Protein AF-A0A6N3GB48-F1 (afdb_monomer)

Sequence (87 aa):
MKKNLYDVTRLATLYFPDSTERNARRRLFKVLRAERDLWARL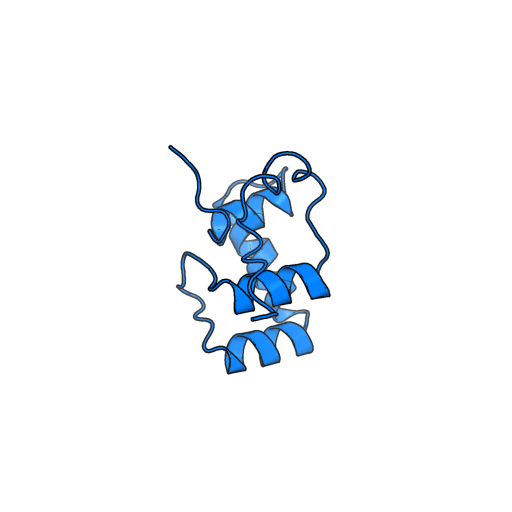TALHFGIRQRSFTPRQYKMVIDILGKPEETDDDFREWPYDSNRNM

InterPro domains:
  IPR025342 Protein of unknown function DUF4248 [PF14053] (5-69)

Radius of gyration: 14.01 Å; Cα contacts (8 Å, |Δi|>4): 64; chains: 1; bounding box: 28×38×39 Å

Structure (mmCIF, N/CA/C/O backbone):
data_AF-A0A6N3GB48-F1
#
_entry.id   AF-A0A6N3GB48-F1
#
loop_
_atom_site.group_PDB
_atom_site.id
_atom_site.type_symbol
_atom_site.label_atom_id
_atom_site.label_alt_id
_atom_site.label_comp_id
_atom_site.label_asym_id
_atom_site.label_entity_id
_atom_site.label_seq_id
_atom_site.pdbx_PDB_ins_code
_atom_site.Cartn_x
_atom_site.Cartn_y
_atom_site.Cartn_z
_atom_site.occupancy
_atom_site.B_iso_or_equiv
_atom_site.auth_seq_id
_atom_site.auth_comp_id
_atom_site.auth_asym_id
_atom_site.auth_atom_id
_atom_site.pdbx_PDB_model_num
ATOM 1 N N . MET A 1 1 ? -5.551 15.827 12.524 1.00 46.38 1 MET A N 1
ATOM 2 C CA . MET A 1 1 ? -4.417 15.728 11.573 1.00 46.38 1 MET A CA 1
ATOM 3 C C . MET A 1 1 ? -4.941 15.153 10.264 1.00 46.38 1 MET A C 1
ATOM 5 O O . MET A 1 1 ? -5.473 14.050 10.301 1.00 46.38 1 MET A O 1
ATOM 9 N N . LYS A 1 2 ? -4.846 15.877 9.137 1.00 53.66 2 LYS A N 1
ATOM 10 C CA . LYS A 1 2 ? -5.200 15.331 7.813 1.00 53.66 2 LYS A CA 1
ATOM 11 C C . LYS A 1 2 ? -4.264 14.149 7.524 1.00 53.66 2 LYS A C 1
ATOM 13 O O . LYS A 1 2 ? -3.057 14.349 7.405 1.00 53.66 2 LYS A O 1
ATOM 18 N N . LYS A 1 3 ? -4.779 12.915 7.496 1.00 65.75 3 LYS A N 1
ATOM 19 C CA . LYS A 1 3 ? -3.956 11.742 7.160 1.00 65.75 3 LYS A CA 1
ATOM 20 C C . LYS A 1 3 ? -3.666 11.786 5.653 1.00 65.75 3 LYS A C 1
ATOM 22 O O . LYS A 1 3 ? -4.582 11.961 4.860 1.00 65.75 3 LYS A O 1
ATOM 27 N N . ASN A 1 4 ? -2.408 11.661 5.243 1.00 82.06 4 ASN A N 1
ATOM 28 C CA . ASN A 1 4 ? -2.027 11.714 3.828 1.00 82.06 4 ASN A CA 1
ATOM 29 C C . ASN A 1 4 ? -2.684 10.550 3.052 1.00 82.06 4 ASN A C 1
ATOM 31 O O . ASN A 1 4 ? -2.585 9.404 3.488 1.00 82.06 4 ASN A O 1
ATOM 35 N N . LEU A 1 5 ? -3.349 10.840 1.926 1.00 84.81 5 LEU A N 1
ATOM 36 C CA . LEU A 1 5 ? -3.996 9.844 1.054 1.00 84.81 5 LEU A CA 1
ATOM 37 C C . LEU A 1 5 ? -3.019 8.747 0.604 1.00 84.81 5 LEU A C 1
ATOM 39 O O . LEU A 1 5 ? -3.377 7.576 0.527 1.00 84.81 5 LEU A O 1
ATOM 43 N N . TYR A 1 6 ? -1.768 9.126 0.349 1.00 91.38 6 TYR A N 1
ATOM 44 C CA . TYR A 1 6 ? -0.729 8.221 -0.126 1.00 91.38 6 TYR A CA 1
ATOM 45 C C . TYR A 1 6 ? -0.018 7.466 0.996 1.00 91.38 6 TYR A C 1
ATOM 47 O O . TYR A 1 6 ? 0.917 6.712 0.724 1.00 91.38 6 TYR A O 1
ATOM 55 N N . ASP A 1 7 ? -0.393 7.676 2.258 1.00 92.94 7 ASP A N 1
ATOM 56 C CA . ASP A 1 7 ? 0.232 6.972 3.369 1.00 92.94 7 ASP A CA 1
ATOM 57 C C . ASP A 1 7 ? -0.019 5.459 3.271 1.00 92.94 7 ASP A C 1
ATOM 59 O O . ASP A 1 7 ? -1.150 4.990 3.155 1.00 92.94 7 ASP A O 1
ATOM 63 N N . VAL A 1 8 ? 1.065 4.683 3.321 1.00 93.25 8 VAL A N 1
ATOM 64 C CA . VAL A 1 8 ? 1.026 3.224 3.163 1.00 93.25 8 VAL A CA 1
ATOM 65 C C . VAL A 1 8 ? 0.257 2.578 4.311 1.00 93.25 8 VAL A C 1
ATOM 67 O O . VAL A 1 8 ? -0.450 1.597 4.101 1.00 93.25 8 VAL A O 1
ATOM 70 N N . THR A 1 9 ? 0.413 3.095 5.530 1.00 93.00 9 THR A N 1
ATOM 71 C CA . THR A 1 9 ? -0.266 2.555 6.709 1.00 93.00 9 THR A CA 1
ATOM 72 C C . THR A 1 9 ? -1.754 2.882 6.651 1.00 93.00 9 THR A C 1
ATOM 74 O O . THR A 1 9 ? -2.560 1.985 6.878 1.00 93.00 9 THR A O 1
ATOM 77 N N . ARG A 1 10 ? -2.120 4.109 6.257 1.00 91.06 10 ARG A N 1
ATOM 78 C CA . ARG A 1 10 ? -3.516 4.503 6.022 1.00 91.06 10 ARG A CA 1
ATOM 79 C C . ARG A 1 10 ? -4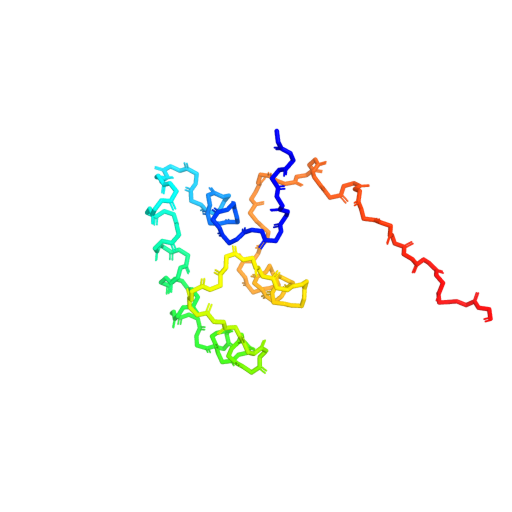.172 3.619 4.965 1.00 91.06 10 ARG A C 1
ATOM 81 O O . ARG A 1 10 ? -5.246 3.078 5.204 1.00 91.06 10 ARG A O 1
ATOM 88 N N . LEU A 1 11 ? -3.527 3.444 3.812 1.00 92.44 11 LEU A N 1
ATOM 89 C CA . LEU A 1 11 ? -4.071 2.594 2.756 1.00 92.44 11 LEU A CA 1
ATOM 90 C C . LEU A 1 11 ? -4.236 1.151 3.246 1.00 92.44 11 LEU A C 1
ATOM 92 O O . LEU A 1 11 ? -5.252 0.517 2.986 1.00 92.44 11 LEU A O 1
ATOM 96 N N . ALA A 1 12 ? -3.265 0.643 4.006 1.00 93.25 12 ALA A N 1
ATOM 97 C CA . ALA A 1 12 ? -3.351 -0.692 4.572 1.00 93.25 12 ALA A CA 1
ATOM 98 C C . ALA A 1 12 ? -4.537 -0.855 5.533 1.00 93.25 12 ALA A C 1
ATOM 100 O O . ALA A 1 12 ? -5.192 -1.890 5.488 1.00 93.25 12 ALA A O 1
ATOM 101 N N . THR A 1 13 ? -4.822 0.134 6.386 1.00 93.06 13 THR A N 1
ATOM 102 C CA . THR A 1 13 ? -5.977 0.072 7.296 1.00 93.06 13 THR A CA 1
ATOM 103 C C . THR A 1 13 ? -7.305 0.106 6.553 1.00 93.06 13 THR A C 1
ATOM 105 O O . THR A 1 13 ? -8.226 -0.569 6.983 1.00 93.06 13 THR A O 1
ATOM 108 N N . LEU A 1 14 ? -7.384 0.799 5.412 1.00 91.81 14 LEU A N 1
ATOM 109 C CA . LEU A 1 14 ? -8.595 0.807 4.583 1.00 91.81 14 LEU A CA 1
ATOM 110 C C . LEU A 1 14 ? -8.861 -0.563 3.935 1.00 91.81 14 LEU A C 1
ATOM 112 O O . LEU A 1 14 ? -10.003 -0.990 3.846 1.00 91.81 14 LEU A O 1
ATOM 116 N N . TYR A 1 15 ? -7.816 -1.283 3.510 1.00 91.69 15 TYR A N 1
ATOM 117 C CA . TYR A 1 15 ? -7.970 -2.654 2.995 1.00 91.69 15 TYR A CA 1
ATOM 118 C C . TYR A 1 15 ? -8.226 -3.700 4.087 1.00 91.69 15 TYR A C 1
ATOM 120 O O . TYR A 1 15 ? -8.732 -4.783 3.801 1.00 91.69 15 TYR A O 1
ATOM 128 N N . PHE A 1 16 ? -7.805 -3.430 5.323 1.00 90.88 16 PHE A N 1
ATOM 129 C CA . PHE A 1 16 ? -7.870 -4.381 6.433 1.00 90.88 16 PHE A CA 1
ATOM 130 C C . PHE A 1 16 ? -8.398 -3.692 7.701 1.00 90.88 16 PHE A C 1
ATOM 132 O O . PHE A 1 16 ? -7.631 -3.558 8.663 1.00 90.88 16 PHE A O 1
ATOM 139 N N . PRO A 1 17 ? -9.677 -3.271 7.720 1.00 90.25 17 PRO A N 1
ATOM 140 C CA . PRO A 1 17 ? -10.242 -2.459 8.802 1.00 90.25 17 PRO A CA 1
ATOM 141 C C . PRO A 1 17 ? -10.195 -3.160 10.167 1.00 90.25 17 PRO A C 1
ATOM 143 O O . PRO A 1 17 ? -9.901 -2.528 11.177 1.00 90.25 17 PRO A O 1
ATOM 146 N N . ASP A 1 18 ? -10.338 -4.487 10.202 1.00 89.62 18 ASP A N 1
ATOM 147 C CA . ASP A 1 18 ? -10.295 -5.272 11.449 1.00 89.62 18 ASP A CA 1
ATOM 148 C C . ASP A 1 18 ? -8.876 -5.478 12.013 1.00 89.62 18 ASP A C 1
ATOM 150 O O . ASP A 1 18 ? -8.667 -6.187 12.999 1.00 89.62 18 ASP A O 1
ATOM 154 N N . SER A 1 19 ? -7.845 -4.943 11.353 1.00 89.31 19 SER A N 1
ATOM 155 C CA . SER A 1 19 ? -6.446 -5.149 11.730 1.00 89.31 19 SER A CA 1
ATOM 156 C C . SER A 1 19 ? -5.846 -3.910 12.388 1.00 89.31 19 SER A C 1
ATOM 158 O O . SER A 1 19 ? -6.009 -2.789 11.921 1.00 89.31 19 SER A O 1
ATOM 160 N N . THR A 1 20 ? -5.017 -4.116 13.417 1.00 93.94 20 THR A N 1
ATOM 161 C CA . THR A 1 20 ? -4.148 -3.043 13.933 1.00 93.94 20 THR A CA 1
ATOM 162 C C . THR A 1 20 ? -3.246 -2.503 12.820 1.00 93.94 20 THR A C 1
ATOM 164 O O . THR A 1 20 ? -2.843 -3.262 11.936 1.00 93.94 20 THR A O 1
ATOM 167 N N . GLU A 1 21 ? -2.842 -1.230 12.878 1.00 93.06 21 GLU A N 1
ATOM 168 C CA . GLU A 1 21 ? -2.018 -0.586 11.835 1.00 93.06 21 GLU A CA 1
ATOM 169 C C . GLU A 1 21 ? -0.785 -1.418 11.430 1.00 93.06 21 GLU A C 1
ATOM 171 O O . GLU A 1 21 ? -0.482 -1.596 10.246 1.00 93.06 21 GLU A O 1
ATOM 176 N N . ARG A 1 22 ? -0.086 -2.000 12.416 1.00 92.44 22 ARG A N 1
ATOM 177 C CA . ARG A 1 22 ? 1.071 -2.879 12.187 1.00 92.44 22 ARG A CA 1
ATOM 178 C C . ARG A 1 22 ? 0.684 -4.137 11.405 1.00 92.44 22 ARG A C 1
ATOM 180 O O . ARG A 1 22 ? 1.421 -4.535 10.500 1.00 92.44 22 ARG A O 1
ATOM 187 N N . ASN A 1 23 ? -0.425 -4.781 11.759 1.00 93.56 23 ASN A N 1
ATOM 188 C CA . ASN A 1 23 ? -0.887 -5.998 11.095 1.00 93.56 23 ASN A CA 1
ATOM 189 C C . ASN A 1 23 ? -1.452 -5.701 9.708 1.00 93.56 23 ASN A C 1
ATOM 191 O O . ASN A 1 23 ? -1.084 -6.396 8.762 1.00 93.56 23 ASN A O 1
ATOM 195 N N . ALA A 1 24 ? -2.241 -4.636 9.567 1.00 93.56 24 ALA A N 1
ATOM 196 C CA . ALA A 1 24 ? -2.751 -4.147 8.295 1.00 93.56 24 ALA A CA 1
ATOM 197 C C . ALA A 1 24 ? -1.597 -3.903 7.316 1.00 93.56 24 ALA A C 1
ATOM 199 O O . ALA A 1 24 ? -1.561 -4.476 6.227 1.00 93.56 24 ALA A O 1
ATOM 200 N N . ARG A 1 25 ? -0.566 -3.161 7.746 1.00 93.50 25 ARG A N 1
ATOM 201 C CA . ARG A 1 25 ? 0.634 -2.917 6.935 1.00 93.50 25 ARG A CA 1
ATOM 202 C C . ARG A 1 25 ? 1.327 -4.221 6.541 1.00 93.50 25 ARG A C 1
ATOM 204 O O . ARG A 1 25 ? 1.677 -4.401 5.379 1.00 93.50 25 ARG A O 1
ATOM 211 N N . ARG A 1 26 ? 1.517 -5.161 7.474 1.00 92.81 26 ARG A N 1
ATOM 212 C CA . ARG A 1 26 ? 2.125 -6.470 7.158 1.00 92.81 26 ARG A CA 1
ATOM 213 C C . ARG A 1 26 ? 1.303 -7.259 6.139 1.00 92.81 26 ARG A C 1
ATOM 215 O O . ARG A 1 26 ? 1.903 -7.867 5.257 1.00 92.81 26 ARG A O 1
ATOM 222 N N . ARG A 1 27 ? -0.029 -7.252 6.249 1.00 94.00 27 ARG A N 1
ATOM 223 C CA . ARG A 1 27 ? -0.941 -7.909 5.300 1.00 94.00 27 ARG A CA 1
ATOM 224 C C . ARG A 1 27 ? -0.864 -7.261 3.922 1.00 94.00 27 ARG A C 1
ATOM 226 O O . ARG A 1 27 ? -0.645 -7.986 2.957 1.00 94.00 27 ARG A O 1
ATOM 233 N N . LEU A 1 28 ? -0.896 -5.929 3.839 1.00 94.00 28 LEU A N 1
ATOM 234 C CA . LEU A 1 28 ? -0.731 -5.207 2.574 1.00 94.00 28 LEU A CA 1
ATOM 235 C C . LEU A 1 28 ? 0.579 -5.605 1.885 1.00 94.00 28 LEU A C 1
ATOM 237 O O . LEU A 1 28 ? 0.574 -6.017 0.734 1.00 94.00 28 LEU A O 1
ATOM 241 N N . PHE A 1 29 ? 1.700 -5.601 2.607 1.00 92.62 29 PHE A N 1
ATOM 242 C CA . PHE A 1 29 ? 2.993 -6.019 2.052 1.00 92.62 29 PHE A CA 1
ATOM 243 C C . PHE A 1 29 ? 3.074 -7.502 1.658 1.00 92.62 29 PHE A C 1
ATOM 245 O O . PHE A 1 29 ? 3.969 -7.865 0.893 1.00 92.62 29 PHE A O 1
ATOM 252 N N . LYS A 1 30 ? 2.213 -8.373 2.195 1.00 93.06 30 LYS A N 1
ATOM 253 C CA . LYS A 1 30 ? 2.088 -9.756 1.715 1.00 93.06 30 LYS A CA 1
ATOM 254 C C . LYS A 1 30 ? 1.326 -9.793 0.394 1.00 93.06 30 LYS A C 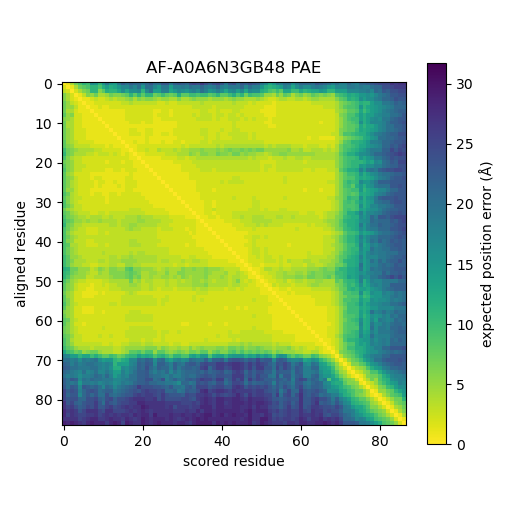1
ATOM 256 O O . LYS A 1 30 ? 1.827 -10.403 -0.540 1.00 93.06 30 LYS A O 1
ATOM 261 N N . VAL A 1 31 ? 0.195 -9.089 0.301 1.00 93.06 31 VAL A N 1
ATOM 262 C CA . VAL A 1 31 ? -0.604 -8.984 -0.934 1.00 93.06 31 VAL A CA 1
ATOM 263 C C . VAL A 1 31 ? 0.225 -8.386 -2.069 1.00 93.06 31 VAL A C 1
ATOM 265 O O . VAL A 1 31 ? 0.347 -9.003 -3.120 1.00 93.06 31 VAL A O 1
ATOM 268 N N . LEU A 1 32 ? 0.910 -7.264 -1.819 1.00 91.75 32 LEU A N 1
ATOM 269 C CA . LEU A 1 32 ? 1.770 -6.622 -2.818 1.00 91.75 32 LEU A CA 1
ATOM 270 C C . LEU A 1 32 ? 2.853 -7.554 -3.374 1.00 91.75 32 LEU A C 1
ATOM 272 O O . LEU A 1 32 ? 3.245 -7.377 -4.516 1.00 91.75 32 LEU A O 1
ATOM 276 N N . ARG A 1 33 ? 3.369 -8.498 -2.574 1.00 89.88 33 ARG A N 1
ATOM 277 C CA . ARG A 1 33 ? 4.392 -9.465 -3.011 1.00 89.88 33 ARG A CA 1
ATOM 278 C C . ARG A 1 33 ? 3.805 -10.722 -3.646 1.00 89.88 33 ARG A C 1
ATOM 280 O O . ARG A 1 33 ? 4.498 -11.361 -4.430 1.00 89.88 33 ARG A O 1
ATOM 287 N N . ALA A 1 34 ? 2.588 -11.100 -3.261 1.00 91.38 34 ALA A N 1
ATOM 288 C CA . ALA A 1 34 ? 1.874 -12.222 -3.858 1.00 91.38 34 ALA A CA 1
ATOM 289 C C . ALA A 1 34 ? 1.480 -11.897 -5.307 1.00 91.38 34 ALA A C 1
ATOM 291 O O . ALA A 1 34 ? 1.645 -12.736 -6.189 1.00 91.38 34 ALA A O 1
ATOM 292 N N . GLU A 1 35 ? 1.082 -10.648 -5.562 1.00 91.44 35 GLU A N 1
ATOM 293 C CA . GLU A 1 35 ? 0.814 -10.131 -6.902 1.00 91.44 35 GLU A CA 1
ATOM 294 C C . GLU A 1 35 ? 2.117 -9.811 -7.646 1.00 91.44 35 GLU A C 1
ATOM 296 O O . GLU A 1 35 ? 2.644 -8.697 -7.588 1.00 91.44 35 GLU A O 1
ATOM 301 N N . ARG 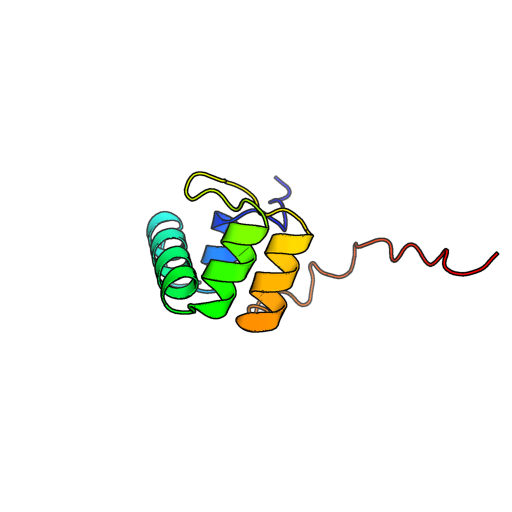A 1 36 ? 2.665 -10.809 -8.353 1.00 89.62 36 ARG A N 1
ATOM 302 C CA . ARG A 1 36 ? 3.973 -10.718 -9.032 1.00 89.62 36 ARG A CA 1
ATOM 303 C C . ARG A 1 36 ? 4.066 -9.532 -9.995 1.00 89.62 36 ARG A C 1
ATOM 305 O O . ARG A 1 36 ? 5.081 -8.835 -9.994 1.00 89.62 36 ARG A O 1
ATOM 312 N N . ASP A 1 37 ? 3.013 -9.280 -10.769 1.00 90.44 37 ASP A N 1
ATOM 313 C CA . ASP A 1 37 ? 2.982 -8.195 -11.755 1.00 90.44 37 ASP A CA 1
ATOM 314 C C . ASP A 1 37 ? 2.949 -6.817 -11.087 1.00 90.44 37 ASP A C 1
ATOM 316 O O . ASP A 1 37 ? 3.679 -5.906 -11.491 1.00 90.44 37 ASP A O 1
ATOM 320 N N . LEU A 1 38 ? 2.160 -6.671 -10.019 1.00 91.31 38 LEU A N 1
ATOM 321 C CA . LEU A 1 38 ? 2.125 -5.458 -9.203 1.00 91.31 38 LEU A CA 1
ATOM 322 C C . LEU A 1 38 ? 3.484 -5.208 -8.548 1.00 91.31 38 LEU A C 1
ATOM 324 O O . LEU A 1 38 ? 4.001 -4.091 -8.610 1.00 91.31 38 LEU A O 1
ATOM 328 N N . TRP A 1 39 ? 4.097 -6.242 -7.969 1.00 93.31 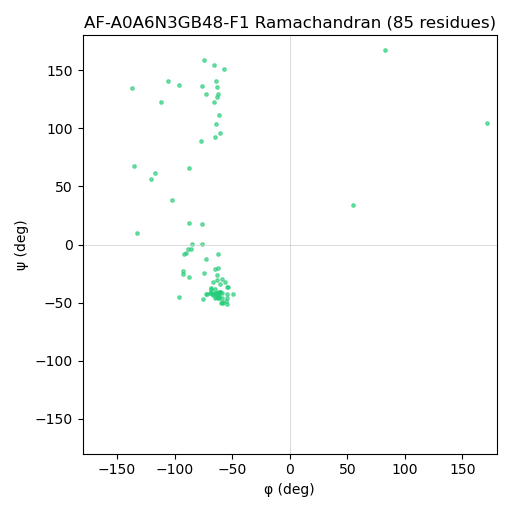39 TRP A N 1
ATOM 329 C CA . TRP A 1 39 ? 5.403 -6.130 -7.329 1.00 93.31 39 TRP A CA 1
ATOM 330 C C . TRP A 1 39 ? 6.497 -5.706 -8.311 1.00 93.31 39 TRP A C 1
ATOM 332 O O . TRP A 1 39 ? 7.298 -4.817 -8.002 1.00 93.31 39 TRP A O 1
ATOM 342 N N . ALA A 1 40 ? 6.518 -6.302 -9.506 1.00 92.69 40 ALA A N 1
ATOM 343 C CA . ALA A 1 40 ? 7.472 -5.967 -10.556 1.00 92.69 40 ALA A CA 1
ATOM 344 C C . ALA A 1 40 ? 7.318 -4.504 -11.000 1.00 92.69 40 ALA A C 1
ATOM 346 O O . ALA A 1 40 ? 8.302 -3.764 -11.057 1.00 92.69 40 AL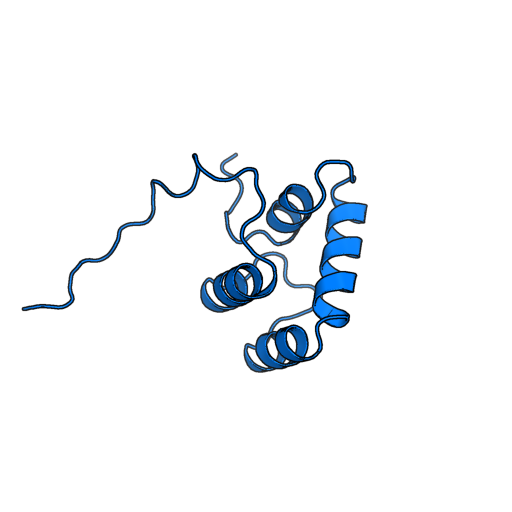A A O 1
ATOM 347 N N . ARG A 1 41 ? 6.078 -4.052 -11.227 1.00 93.12 41 ARG A N 1
ATOM 348 C CA . ARG A 1 41 ? 5.771 -2.664 -11.612 1.00 93.12 41 ARG A CA 1
ATOM 349 C C . ARG A 1 41 ? 6.114 -1.665 -10.509 1.00 93.12 41 ARG A C 1
ATOM 351 O O . ARG A 1 41 ? 6.689 -0.620 -10.795 1.00 93.12 41 ARG A O 1
ATOM 358 N N . LEU A 1 42 ? 5.816 -1.981 -9.248 1.00 93.00 42 LEU A N 1
ATOM 359 C CA . LEU A 1 42 ? 6.198 -1.145 -8.107 1.00 93.00 42 LEU A CA 1
ATOM 360 C C . LEU A 1 42 ? 7.719 -1.045 -7.966 1.00 93.00 42 LEU A C 1
ATOM 362 O O . LEU A 1 42 ? 8.243 0.046 -7.746 1.00 93.00 42 LEU A O 1
ATOM 366 N N . THR A 1 43 ? 8.432 -2.156 -8.149 1.00 91.69 43 THR A N 1
ATOM 367 C CA . THR A 1 43 ? 9.901 -2.183 -8.119 1.00 91.69 43 THR A CA 1
ATOM 368 C C . THR A 1 43 ? 10.496 -1.346 -9.256 1.00 91.69 43 THR A C 1
ATOM 370 O O . THR A 1 43 ? 11.409 -0.561 -9.012 1.00 91.69 43 THR A O 1
ATOM 373 N N . ALA A 1 44 ? 9.932 -1.424 -10.468 1.00 93.75 44 ALA A N 1
ATOM 374 C CA . ALA A 1 44 ? 10.316 -0.571 -11.599 1.00 93.75 44 ALA A CA 1
ATOM 375 C C . ALA A 1 44 ? 10.041 0.925 -11.343 1.00 93.75 44 ALA A C 1
ATOM 377 O O . ALA A 1 44 ? 10.731 1.786 -11.878 1.00 93.75 44 ALA A O 1
ATOM 378 N N . LEU A 1 45 ? 9.068 1.244 -10.485 1.00 93.38 45 LEU A N 1
ATOM 379 C CA . LEU A 1 45 ? 8.797 2.594 -9.980 1.00 93.38 45 LEU A CA 1
ATOM 380 C C . LEU A 1 45 ? 9.609 2.943 -8.717 1.00 93.38 45 LEU A C 1
ATOM 382 O O . LEU A 1 45 ? 9.224 3.857 -7.984 1.00 93.38 45 LEU A O 1
ATOM 386 N N . HIS A 1 46 ? 10.695 2.217 -8.437 1.00 92.25 46 HIS A N 1
ATOM 387 C CA . HIS A 1 46 ? 11.579 2.410 -7.282 1.00 92.25 46 HIS A CA 1
ATOM 388 C C . HIS A 1 46 ? 10.861 2.384 -5.922 1.00 92.25 46 HIS A C 1
ATOM 390 O O . HIS A 1 46 ? 11.247 3.087 -4.987 1.00 92.25 46 HIS A O 1
ATOM 396 N N . PHE A 1 47 ? 9.804 1.577 -5.787 1.00 90.81 47 PHE A N 1
ATOM 397 C CA . PHE A 1 47 ? 9.122 1.412 -4.508 1.00 90.81 47 PHE A CA 1
ATOM 398 C C . PHE A 1 47 ? 10.034 0.742 -3.470 1.00 90.81 47 PHE A C 1
ATOM 400 O O . PHE A 1 47 ? 10.509 -0.380 -3.655 1.00 90.81 47 PHE A O 1
ATOM 407 N N . GLY A 1 48 ? 10.249 1.422 -2.343 1.00 87.75 48 GLY A N 1
ATOM 408 C CA . GLY A 1 48 ? 11.061 0.913 -1.241 1.00 87.75 48 GLY A CA 1
ATOM 409 C C . GLY A 1 48 ? 10.225 0.243 -0.150 1.00 87.75 48 GLY A C 1
ATOM 410 O O . GLY A 1 48 ? 9.242 0.798 0.329 1.00 87.75 48 GLY A O 1
ATOM 411 N N . ILE A 1 49 ? 10.676 -0.902 0.375 1.00 83.25 49 ILE A N 1
ATOM 412 C CA . ILE A 1 49 ? 9.977 -1.621 1.466 1.00 83.25 49 ILE A CA 1
ATOM 413 C C . ILE A 1 49 ? 9.813 -0.760 2.738 1.00 83.25 49 ILE A C 1
ATOM 415 O O . ILE A 1 49 ? 8.856 -0.919 3.499 1.00 83.25 49 ILE A O 1
ATOM 419 N N . ARG A 1 50 ? 10.747 0.167 2.983 1.00 85.94 50 ARG A N 1
ATOM 420 C CA . ARG A 1 50 ? 10.730 1.080 4.141 1.00 85.94 50 ARG A CA 1
ATOM 421 C C . ARG A 1 50 ? 9.963 2.383 3.882 1.00 85.94 50 ARG A C 1
ATOM 423 O O . ARG A 1 50 ? 9.823 3.187 4.802 1.00 85.94 50 ARG A O 1
ATOM 430 N N . GLN A 1 51 ? 9.470 2.595 2.663 1.00 89.62 51 GLN A N 1
ATOM 431 C CA . GLN A 1 51 ? 8.761 3.807 2.273 1.00 89.62 51 GLN A CA 1
ATOM 432 C C . GLN A 1 51 ? 7.462 3.943 3.081 1.00 89.62 51 GLN A C 1
ATOM 434 O O . GLN A 1 51 ? 6.745 2.967 3.331 1.00 89.62 51 GLN A O 1
ATOM 439 N N . ARG A 1 52 ? 7.186 5.155 3.570 1.00 90.62 52 ARG A N 1
ATOM 440 C CA . ARG A 1 52 ? 6.007 5.432 4.407 1.00 90.62 52 ARG A CA 1
ATOM 441 C C . ARG A 1 52 ? 4.801 5.896 3.600 1.00 90.62 52 ARG A C 1
ATOM 443 O O . ARG A 1 52 ? 3.683 5.637 4.021 1.00 90.62 52 ARG A O 1
ATOM 450 N N . SER A 1 53 ? 5.030 6.483 2.431 1.00 92.38 53 SER A N 1
ATOM 451 C CA . SER A 1 53 ? 3.979 7.001 1.554 1.00 92.38 53 SER A CA 1
ATOM 452 C C . SER A 1 53 ? 4.274 6.628 0.114 1.00 92.38 53 SER A C 1
ATOM 454 O O . SER A 1 53 ? 5.411 6.784 -0.314 1.00 92.38 53 SER A O 1
ATOM 456 N N . PHE A 1 54 ? 3.284 6.158 -0.631 1.00 91.88 54 PHE A N 1
ATOM 457 C CA . PHE A 1 54 ? 3.404 5.929 -2.066 1.00 91.88 54 PHE A CA 1
ATOM 458 C C . PHE A 1 54 ? 3.603 7.250 -2.821 1.00 91.88 54 PHE A C 1
ATOM 460 O O . PHE A 1 54 ? 3.169 8.312 -2.380 1.00 91.88 54 PHE A O 1
ATOM 467 N N . THR A 1 55 ? 4.232 7.194 -3.991 1.00 92.88 55 THR A N 1
ATOM 468 C CA . THR A 1 55 ? 4.071 8.274 -4.974 1.00 92.88 55 THR A CA 1
ATOM 469 C C . THR A 1 55 ? 2.684 8.167 -5.621 1.00 92.88 55 THR A C 1
ATOM 471 O O . THR A 1 55 ? 2.118 7.070 -5.648 1.00 92.88 55 THR A O 1
ATOM 474 N N . PRO A 1 56 ? 2.133 9.241 -6.217 1.00 91.81 56 PRO A N 1
ATOM 475 C CA . PRO A 1 56 ? 0.829 9.173 -6.881 1.00 91.81 56 PRO A CA 1
ATOM 476 C C . PRO A 1 56 ? 0.736 8.062 -7.942 1.00 91.81 56 PRO A C 1
ATOM 478 O O . PRO A 1 56 ? -0.278 7.376 -8.044 1.00 91.81 56 PRO A O 1
ATOM 481 N N . ARG A 1 57 ? 1.825 7.812 -8.686 1.00 92.69 57 ARG A N 1
ATOM 482 C CA . ARG A 1 57 ? 1.896 6.726 -9.684 1.00 92.69 57 ARG A CA 1
ATOM 483 C C . ARG A 1 57 ? 1.887 5.336 -9.046 1.00 92.69 57 ARG A C 1
ATOM 485 O O . ARG A 1 57 ? 1.230 4.442 -9.568 1.00 92.69 57 ARG A O 1
ATOM 492 N N . GLN A 1 58 ? 2.602 5.153 -7.934 1.00 93.69 58 GLN A N 1
ATOM 493 C CA . GLN A 1 58 ? 2.599 3.890 -7.190 1.00 93.69 58 GLN A CA 1
ATOM 494 C C . GLN A 1 58 ? 1.223 3.629 -6.566 1.00 93.69 58 GLN A C 1
ATOM 496 O O . GLN A 1 58 ? 0.713 2.521 -6.667 1.00 93.69 58 GLN A O 1
ATOM 501 N N . TYR A 1 59 ? 0.603 4.656 -5.978 1.00 93.50 59 TYR A N 1
ATOM 502 C CA . TYR A 1 59 ? -0.738 4.568 -5.404 1.00 93.50 59 TYR A CA 1
ATOM 503 C C . TYR A 1 59 ? -1.767 4.165 -6.460 1.00 93.50 59 TYR A C 1
ATOM 505 O O . TYR A 1 59 ? -2.490 3.194 -6.264 1.00 93.50 59 TYR A O 1
ATOM 513 N N . LYS A 1 60 ? -1.772 4.849 -7.612 1.00 92.25 60 LYS A N 1
ATOM 514 C CA . LYS A 1 60 ? -2.655 4.510 -8.729 1.00 92.25 60 LYS A CA 1
ATOM 515 C C . LYS A 1 60 ? -2.496 3.049 -9.155 1.00 92.25 60 LYS A C 1
ATOM 517 O O . LYS A 1 60 ? -3.490 2.355 -9.269 1.00 92.25 60 LYS A O 1
ATOM 522 N N . MET A 1 61 ? -1.261 2.560 -9.293 1.00 92.75 61 MET A N 1
ATOM 523 C CA . MET A 1 61 ? -0.999 1.155 -9.635 1.00 92.75 61 MET A CA 1
ATOM 524 C C . MET A 1 61 ? -1.597 0.174 -8.616 1.00 92.75 61 MET A C 1
ATOM 526 O O . MET A 1 61 ? -2.141 -0.856 -9.000 1.00 92.75 61 MET A O 1
ATOM 530 N N . VAL A 1 62 ? -1.490 0.482 -7.319 1.00 93.00 62 VAL A N 1
ATOM 531 C CA . VAL A 1 62 ? -2.067 -0.356 -6.259 1.00 93.00 62 VAL A CA 1
ATOM 532 C C . VAL A 1 62 ? -3.590 -0.388 -6.369 1.00 93.00 62 VAL A C 1
ATOM 534 O O . VAL A 1 62 ? -4.160 -1.468 -6.298 1.00 93.00 62 VAL A O 1
ATOM 537 N N . ILE A 1 63 ? -4.234 0.761 -6.577 1.00 93.00 63 ILE A N 1
ATOM 538 C CA . ILE A 1 63 ? -5.694 0.855 -6.729 1.00 93.00 63 ILE A CA 1
ATOM 539 C C . ILE A 1 63 ? -6.183 0.183 -8.018 1.00 93.00 63 ILE A C 1
ATOM 541 O O . ILE A 1 63 ? -7.182 -0.525 -7.990 1.00 93.00 63 ILE A O 1
ATOM 545 N N . ASP A 1 64 ? -5.482 0.374 -9.135 1.00 90.94 64 ASP A N 1
ATOM 546 C CA . ASP A 1 64 ? -5.860 -0.199 -10.432 1.00 90.94 64 ASP A CA 1
ATOM 547 C C . ASP A 1 64 ? -5.826 -1.740 -10.404 1.00 90.94 64 ASP A C 1
ATOM 549 O O . ASP A 1 64 ? -6.596 -2.378 -11.116 1.00 90.94 64 ASP A O 1
ATOM 553 N N . ILE A 1 65 ? -4.948 -2.342 -9.586 1.00 90.44 65 ILE A N 1
ATOM 554 C CA . ILE A 1 65 ? -4.788 -3.803 -9.493 1.00 90.44 65 ILE A CA 1
ATOM 555 C C . ILE A 1 65 ? -5.590 -4.410 -8.334 1.00 90.44 65 ILE A C 1
ATOM 557 O O . ILE A 1 65 ? -6.234 -5.437 -8.521 1.00 90.44 65 ILE A O 1
ATOM 561 N N . LEU A 1 66 ? -5.547 -3.815 -7.138 1.00 90.75 66 LEU A N 1
ATOM 562 C CA . LEU A 1 66 ? -6.218 -4.361 -5.948 1.00 90.75 66 LEU A CA 1
ATOM 563 C C . LEU A 1 66 ? -7.657 -3.849 -5.770 1.00 90.75 66 LEU A C 1
ATOM 565 O O . LEU A 1 66 ? -8.365 -4.335 -4.890 1.00 90.75 66 LEU A O 1
ATOM 569 N 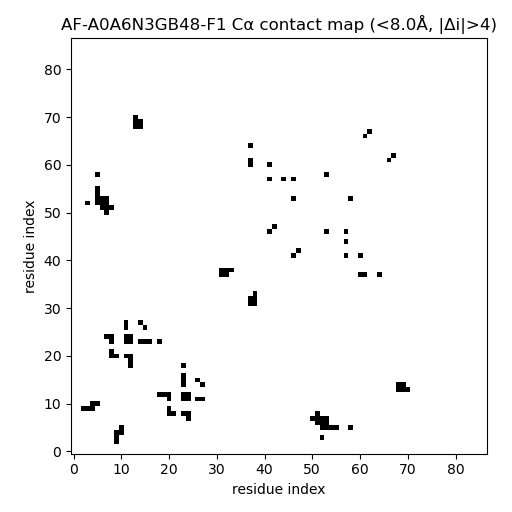N . GLY A 1 67 ? -8.088 -2.886 -6.586 1.00 90.50 67 GLY A N 1
ATOM 570 C CA . GLY A 1 67 ? -9.361 -2.185 -6.434 1.00 90.50 67 GLY A CA 1
ATOM 571 C C . GLY A 1 67 ? -9.287 -1.038 -5.424 1.00 90.50 67 GLY A C 1
ATOM 572 O O . GLY A 1 67 ? -8.330 -0.901 -4.669 1.00 90.50 67 GLY A O 1
ATOM 573 N N . LYS A 1 68 ? -10.301 -0.169 -5.397 1.00 87.44 68 LYS A N 1
ATOM 574 C CA . LYS A 1 68 ? -10.422 0.831 -4.326 1.00 87.44 68 LYS A CA 1
ATOM 575 C C . LYS A 1 68 ? -10.933 0.146 -3.053 1.00 87.44 68 LYS A C 1
ATOM 577 O O . LYS A 1 68 ? -11.876 -0.633 -3.158 1.00 87.44 68 LYS A O 1
ATOM 582 N N . PRO A 1 69 ? -10.368 0.434 -1.867 1.00 84.12 69 PRO A N 1
ATOM 583 C CA . PRO A 1 69 ? -10.973 -0.023 -0.623 1.00 84.12 69 PRO A CA 1
ATOM 584 C C . PRO A 1 69 ? -12.348 0.642 -0.446 1.00 84.12 69 PRO A C 1
ATOM 586 O O . PRO A 1 69 ? -12.501 1.828 -0.750 1.00 84.12 69 PRO A O 1
ATOM 589 N N . GLU A 1 70 ? -13.329 -0.116 0.049 1.00 66.81 70 GLU A N 1
ATOM 590 C CA . GLU A 1 70 ? -14.760 0.251 0.077 1.00 66.81 70 GLU A CA 1
ATOM 591 C C . GLU A 1 70 ? -15.092 1.504 0.919 1.00 66.81 70 GLU A C 1
ATOM 593 O O . GLU A 1 70 ? -16.193 2.031 0.843 1.00 66.81 70 GLU A O 1
ATOM 598 N N . GLU A 1 71 ? -14.136 2.053 1.672 1.00 58.03 71 GLU A N 1
ATOM 599 C CA . GLU A 1 71 ? -14.354 3.127 2.652 1.00 58.03 71 GLU A CA 1
ATOM 600 C C . GLU A 1 71 ? -13.916 4.528 2.156 1.00 58.03 71 GLU A C 1
ATOM 602 O O . GLU A 1 71 ? -13.305 5.295 2.900 1.00 58.03 71 GLU A O 1
ATOM 607 N N . THR A 1 72 ? -14.125 4.868 0.873 1.00 49.69 72 THR A N 1
ATOM 608 C CA . THR A 1 72 ? -13.495 6.077 0.285 1.00 49.69 72 THR A CA 1
ATOM 609 C C . THR A 1 72 ? -14.365 7.028 -0.538 1.00 49.69 72 THR A C 1
ATOM 611 O O . THR A 1 72 ? -13.813 7.973 -1.100 1.00 49.69 72 THR A O 1
ATOM 614 N N . ASP A 1 73 ? -15.693 6.901 -0.567 1.00 45.34 73 ASP A N 1
ATOM 615 C CA . ASP A 1 73 ? -16.514 7.820 -1.380 1.00 45.34 73 ASP A CA 1
ATOM 616 C C . ASP A 1 73 ? -16.426 9.307 -0.959 1.00 45.34 73 ASP A C 1
ATOM 618 O O . ASP A 1 73 ? -16.636 10.187 -1.796 1.00 45.34 73 ASP A O 1
ATOM 622 N N . ASP A 1 74 ? -16.007 9.622 0.273 1.00 50.66 74 ASP A N 1
ATOM 623 C CA . ASP A 1 74 ? -15.956 11.014 0.752 1.00 50.66 74 ASP A CA 1
ATOM 624 C C . ASP A 1 74 ? -14.607 11.740 0.556 1.00 50.66 74 ASP A C 1
ATOM 626 O O . ASP A 1 74 ? -14.587 12.968 0.449 1.00 50.66 74 ASP A O 1
ATOM 630 N N . ASP A 1 75 ? -13.481 11.030 0.419 1.00 47.91 75 ASP A N 1
ATOM 631 C CA . ASP A 1 75 ? -12.141 11.655 0.355 1.00 47.91 75 ASP A CA 1
ATOM 632 C C . ASP A 1 75 ? -11.657 11.965 -1.081 1.00 47.91 75 ASP A C 1
ATOM 634 O O . ASP A 1 75 ? -10.639 1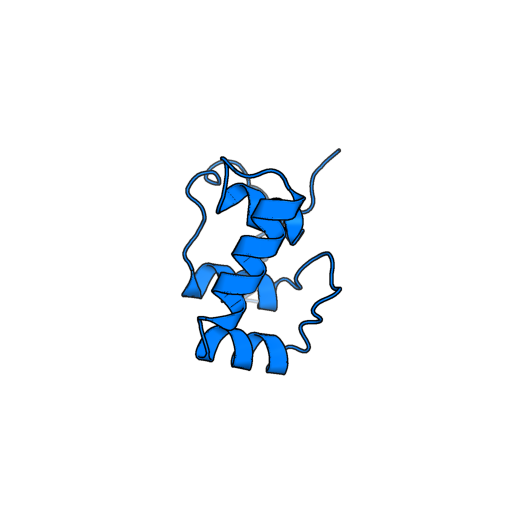2.636 -1.267 1.00 47.91 75 ASP A O 1
ATOM 638 N N . PHE A 1 76 ? -12.372 11.513 -2.120 1.00 46.38 76 PHE A N 1
ATOM 639 C CA . PHE A 1 76 ? -12.011 11.753 -3.529 1.00 46.38 76 PHE A CA 1
ATOM 640 C C . PHE A 1 76 ? -12.523 13.085 -4.105 1.00 46.38 76 PHE A C 1
ATOM 642 O O . PHE A 1 76 ? -12.202 13.408 -5.250 1.00 46.38 76 PHE A O 1
ATOM 649 N N . ARG A 1 77 ? -13.295 13.878 -3.346 1.00 49.53 77 ARG A N 1
ATOM 650 C CA . ARG A 1 77 ? -13.853 15.160 -3.826 1.00 49.53 77 ARG A CA 1
ATOM 651 C C . ARG A 1 77 ? -12.833 16.291 -3.972 1.00 49.53 77 ARG A C 1
ATOM 653 O O . ARG A 1 77 ? -13.149 17.294 -4.602 1.00 49.53 77 ARG A O 1
ATOM 660 N N . GLU A 1 78 ? -11.624 16.146 -3.436 1.00 47.12 78 GLU A N 1
ATOM 661 C CA . GLU A 1 78 ? -10.631 17.226 -3.409 1.00 47.12 78 GLU A CA 1
ATOM 662 C C . GLU A 1 78 ? -9.342 16.827 -4.146 1.00 47.12 78 GLU A C 1
ATOM 664 O O . GLU A 1 78 ? -8.241 16.858 -3.601 1.00 47.12 78 GLU A O 1
ATOM 669 N N . TRP A 1 79 ? -9.468 16.438 -5.417 1.00 40.03 79 TRP A N 1
ATOM 670 C CA . TRP A 1 79 ? -8.349 16.538 -6.354 1.00 40.03 79 TRP A CA 1
ATOM 671 C C . TRP A 1 79 ? -8.696 17.610 -7.387 1.00 40.03 79 TRP A C 1
ATOM 673 O O . TRP A 1 79 ? -9.720 17.471 -8.059 1.00 40.03 79 TRP A O 1
ATOM 683 N N . PRO A 1 80 ? -7.881 18.669 -7.560 1.00 47.44 80 PRO A N 1
ATOM 684 C CA . PRO A 1 80 ? -8.031 19.534 -8.716 1.00 47.44 80 PRO A CA 1
ATOM 685 C C . PRO A 1 80 ? -7.734 18.694 -9.958 1.00 47.44 80 PRO A C 1
ATOM 687 O O . PRO A 1 80 ? -6.585 18.356 -10.245 1.00 47.44 80 PRO A O 1
ATOM 690 N N . TYR A 1 81 ? -8.787 18.306 -10.673 1.00 48.19 81 TYR A N 1
ATOM 691 C CA . TYR A 1 81 ? -8.676 17.934 -12.072 1.00 48.19 81 TYR A CA 1
ATOM 692 C C . TYR A 1 81 ? -8.159 19.185 -12.779 1.00 48.19 81 TYR A C 1
ATOM 694 O O . TYR A 1 81 ? -8.922 20.111 -13.061 1.00 48.19 81 TYR A O 1
ATOM 702 N N . ASP A 1 82 ? -6.844 19.255 -12.977 1.00 50.19 82 ASP A N 1
ATOM 703 C CA . ASP A 1 82 ? -6.237 20.272 -13.817 1.00 50.19 82 ASP A CA 1
ATOM 704 C C . ASP A 1 82 ? -6.737 20.000 -15.238 1.00 50.19 82 ASP A C 1
ATOM 706 O O . ASP A 1 82 ? -6.248 19.134 -15.964 1.00 50.19 82 ASP A O 1
ATOM 710 N N . SER A 1 83 ? -7.839 20.668 -15.569 1.00 49.31 83 SER A N 1
ATOM 711 C CA . SER A 1 83 ? -8.555 20.565 -16.836 1.00 49.31 83 SER A CA 1
ATOM 712 C C . SER A 1 83 ? -7.825 21.311 -17.952 1.00 49.31 83 SER A C 1
ATOM 714 O O . SER A 1 83 ? -8.415 21.568 -18.996 1.00 49.31 83 SER A O 1
ATOM 716 N N . ASN A 1 84 ? -6.539 21.631 -17.786 1.00 50.31 84 ASN A N 1
ATOM 717 C CA . ASN A 1 84 ? -5.741 22.252 -18.832 1.00 50.31 84 ASN A CA 1
ATOM 718 C C . ASN A 1 84 ? -5.105 21.204 -19.751 1.00 50.31 84 ASN A C 1
ATOM 720 O O . ASN A 1 84 ? -3.892 21.037 -19.860 1.00 50.31 84 ASN A O 1
ATOM 724 N N . ARG A 1 85 ? -5.989 20.512 -20.470 1.00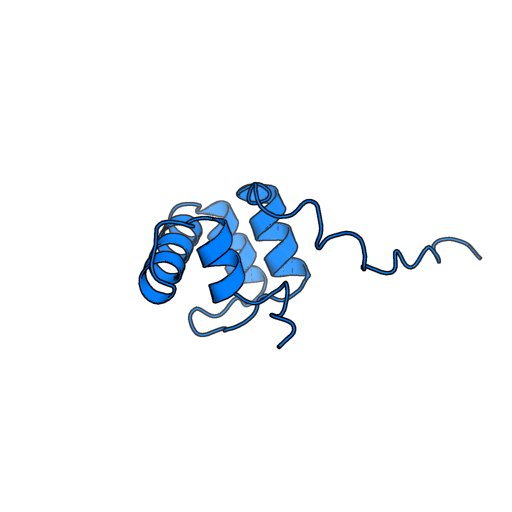 49.75 85 ARG A N 1
ATOM 725 C CA . ARG A 1 85 ? -5.694 19.894 -21.762 1.00 49.75 85 ARG A CA 1
ATOM 726 C C . ARG A 1 85 ? -6.582 20.546 -22.823 1.00 49.75 85 ARG A C 1
ATOM 728 O O . ARG A 1 85 ? -7.439 19.879 -23.386 1.00 49.75 85 ARG A O 1
ATOM 735 N N . ASN A 1 86 ? -6.416 21.856 -23.014 1.00 43.62 86 ASN A N 1
ATOM 736 C CA . ASN A 1 86 ? -6.610 22.590 -24.272 1.00 43.62 86 ASN A CA 1
ATOM 737 C C . ASN A 1 86 ? -6.523 24.101 -24.015 1.00 43.62 86 ASN A C 1
ATOM 739 O O . ASN A 1 86 ? -7.481 24.679 -23.510 1.00 43.62 86 ASN A O 1
ATOM 743 N N . MET A 1 87 ? -5.402 24.709 -24.408 1.00 40.47 87 MET A N 1
ATOM 744 C CA . MET A 1 87 ? -5.298 25.997 -25.110 1.00 40.47 87 MET A CA 1
ATOM 745 C C . MET A 1 87 ? -3.876 26.140 -25.646 1.00 40.47 87 MET A C 1
ATOM 747 O O . MET A 1 87 ? -2.933 25.868 -24.869 1.00 40.47 87 MET A O 1
#

Solvent-accessible surface area (backbone atoms only — not comparable to full-atom values): 5364 Å² total; per-residue (Å²): 130,90,76,60,84,46,24,45,47,58,50,16,27,57,70,29,71,96,36,58,58,72,54,10,33,54,49,44,60,47,53,47,59,68,39,57,68,59,35,52,53,36,49,76,68,68,60,54,94,84,58,61,52,49,52,75,70,52,44,48,54,49,34,75,72,75,45,75,50,92,85,45,88,79,75,67,78,81,62,86,76,78,76,82,85,78,132

Secondary structure (DSSP, 8-state):
----TTBHHHHHHHH-TTS-HHHHHHHHHHHHHHSHHHHHHHHHTT--TT-SB--HHHHHHHHHHH---SS-TTGGG-------S--

Mean predicted aligned error: 8.76 Å

pLDDT: mean 81.36, std 18.21, range [40.03, 94.0]

Organism: NCBI:txid454154

Foldseek 3Di:
DPDDPQFLLVQLCLQPVVDDSVVSSVVLVVVCVVPVVLVVVCVVVVNDPPDGGDDPVNVVSCCVPVNHRPPDPPPPPPDPPPPPPDD